Protein AF-A0A973HSY5-F1 (afdb_monomer_lite)

pLDDT: mean 81.48, std 16.03, range [53.06, 98.38]

Sequence (121 aa):
MLQERRIREAAQRRRSRLAISALVAGVLLGCGAPDPVDYSGPTADWPFWGGDRGATHFSPLTQIGPENVDRLEVAWEHRSGDYFTGDTSLTAFAVTPIVIHDTLYYCTPFQRVFALDPETG

Radius of gyration: 29.66 Å; chains: 1; bounding box: 55×58×80 Å

Secondary structure (DSSP, 8-state):
-HHHHHHHHHHHHHHHHHHHHHHHHHHHTS-PPPPPP-TTS----B-STTSSTT--------SS-TTTGGG--------------SSS---------EEETTEEEEE-TTS-EEEE-TTT-

Foldseek 3Di:
DVVVVVVVVVVVVVVVVVVVVVVVVVVVVPDDDPDPQDPPWDDDWQADQLSDPVSVVDDPTDSDDPVCVVVDDDQDDDDPVDDDDPDDDDFDADGDWGGDPQWTWDAGSVGDIDIDRPNRD

Structure (mmCIF, N/CA/C/O backbone):
data_AF-A0A973HSY5-F1
#
_entry.id   AF-A0A973HSY5-F1
#
loop_
_atom_site.group_PDB
_atom_site.id
_atom_site.type_symbol
_atom_site.label_atom_id
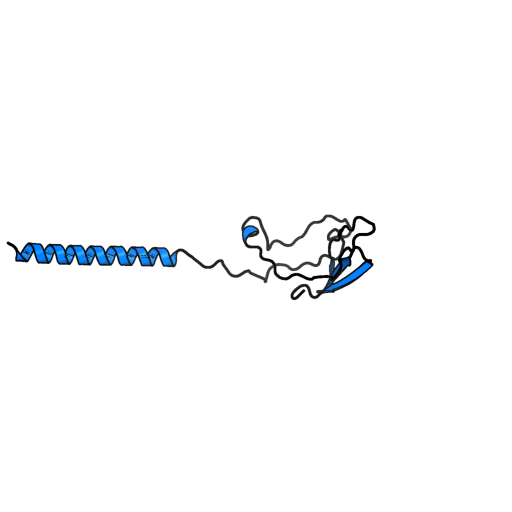_atom_site.label_alt_id
_atom_site.label_comp_id
_atom_site.label_asym_id
_atom_site.label_entity_id
_atom_site.label_seq_id
_atom_site.pdbx_PDB_ins_code
_atom_site.Cartn_x
_atom_site.Cartn_y
_atom_site.Cartn_z
_atom_site.occupancy
_atom_site.B_iso_or_equiv
_atom_site.auth_seq_id
_atom_site.auth_comp_id
_atom_site.auth_asym_id
_atom_site.auth_atom_id
_atom_site.pdbx_PDB_model_num
ATOM 1 N N . MET A 1 1 ? -26.125 -38.895 66.824 1.00 62.38 1 MET A N 1
ATOM 2 C CA . MET A 1 1 ? -25.089 -37.852 66.625 1.00 62.38 1 MET A CA 1
ATOM 3 C C . MET A 1 1 ? -24.265 -37.999 65.329 1.00 62.38 1 MET A C 1
ATOM 5 O O . MET A 1 1 ? -23.967 -36.983 64.716 1.00 62.38 1 MET A O 1
ATOM 9 N N . LEU A 1 2 ? -23.905 -39.208 64.856 1.00 63.25 2 LEU A N 1
ATOM 10 C CA . LEU A 1 2 ? -23.097 -39.380 63.623 1.00 63.25 2 LEU A CA 1
ATOM 11 C C . LEU A 1 2 ? -23.856 -39.107 62.301 1.00 63.25 2 LEU A C 1
ATOM 13 O O . LEU A 1 2 ? -23.265 -38.652 61.324 1.00 63.25 2 LEU A O 1
ATOM 17 N N . GLN A 1 3 ? -25.164 -39.377 62.265 1.00 61.75 3 GLN A N 1
ATOM 18 C CA . GLN A 1 3 ? -25.992 -39.282 61.052 1.00 61.75 3 GLN A CA 1
ATOM 19 C C . GLN A 1 3 ? -26.254 -37.829 60.617 1.00 61.75 3 GLN A C 1
ATOM 21 O O . GLN A 1 3 ? -26.251 -37.523 59.428 1.00 61.75 3 GLN A O 1
ATOM 26 N N . GLU A 1 4 ? -26.377 -36.909 61.574 1.00 62.31 4 GLU A N 1
ATOM 27 C CA . GLU A 1 4 ? -26.597 -35.481 61.308 1.00 62.31 4 GLU A CA 1
ATOM 28 C C . GLU A 1 4 ? -25.348 -34.783 60.752 1.00 62.31 4 GLU A C 1
ATOM 30 O O . GLU A 1 4 ? -25.462 -33.904 59.895 1.00 62.31 4 GLU A O 1
ATOM 35 N N . ARG A 1 5 ? -24.145 -35.204 61.177 1.00 62.78 5 ARG A N 1
ATOM 36 C CA . ARG A 1 5 ? -22.878 -34.697 60.620 1.00 62.78 5 ARG A CA 1
ATOM 37 C C . ARG A 1 5 ? -22.743 -35.035 59.134 1.00 62.78 5 ARG A C 1
ATOM 39 O O . ARG A 1 5 ? -22.417 -34.157 58.340 1.00 62.78 5 ARG A O 1
ATOM 46 N N . ARG A 1 6 ? -23.093 -36.266 58.738 1.00 62.88 6 ARG A N 1
ATOM 47 C CA . ARG A 1 6 ? -23.025 -36.717 57.335 1.00 62.88 6 ARG A CA 1
ATOM 48 C C . ARG A 1 6 ? -23.956 -35.930 56.403 1.00 62.88 6 ARG A C 1
ATOM 50 O O . ARG A 1 6 ? -23.564 -35.613 55.283 1.00 62.88 6 ARG A O 1
ATOM 57 N N . ILE A 1 7 ? -25.154 -35.564 56.865 1.00 67.00 7 ILE A N 1
ATOM 58 C CA . ILE A 1 7 ? -26.127 -34.787 56.073 1.00 67.00 7 ILE A CA 1
ATOM 59 C C . ILE A 1 7 ? -25.645 -33.343 55.864 1.00 67.00 7 ILE A C 1
ATOM 61 O O . ILE A 1 7 ? -25.733 -32.812 54.755 1.00 67.00 7 ILE A O 1
ATOM 65 N N . ARG A 1 8 ? -25.074 -32.720 56.904 1.00 61.19 8 ARG A N 1
ATOM 66 C CA . ARG A 1 8 ? -24.524 -31.356 56.828 1.00 61.19 8 ARG A CA 1
ATOM 67 C C . ARG A 1 8 ? -23.312 -31.279 55.895 1.00 61.19 8 ARG A C 1
ATOM 69 O O . ARG A 1 8 ? -23.235 -30.370 55.074 1.00 61.19 8 ARG A O 1
ATOM 76 N N . GLU A 1 9 ? -22.419 -32.268 55.942 1.00 67.88 9 GLU A N 1
ATOM 77 C CA . GLU A 1 9 ? -21.265 -32.350 55.037 1.00 67.88 9 GLU A CA 1
ATOM 78 C C . GLU A 1 9 ? -21.668 -32.581 53.574 1.00 67.88 9 GLU A C 1
ATOM 80 O O . GLU A 1 9 ? -21.081 -31.979 52.674 1.00 67.88 9 GLU A O 1
ATOM 85 N N . ALA A 1 10 ? -22.680 -33.416 53.312 1.00 60.22 10 ALA A N 1
ATOM 86 C CA . ALA A 1 10 ? -23.190 -33.647 51.961 1.00 60.22 10 ALA A CA 1
ATOM 87 C C . ALA A 1 10 ? -23.829 -32.380 51.363 1.00 60.22 10 ALA A C 1
ATOM 89 O O . ALA A 1 10 ? -23.577 -32.048 50.203 1.00 60.22 10 ALA A O 1
ATOM 90 N N . ALA A 1 11 ? -24.595 -31.630 52.164 1.00 58.75 11 ALA A N 1
ATOM 91 C CA . ALA A 1 11 ? -25.171 -30.348 51.759 1.00 58.75 11 ALA A CA 1
ATOM 92 C C . ALA A 1 11 ? -24.090 -29.284 51.500 1.00 58.75 11 ALA A C 1
ATOM 94 O O . ALA A 1 11 ? -24.180 -28.549 50.514 1.00 58.75 11 ALA A O 1
ATOM 95 N N . GLN A 1 12 ? -23.041 -29.245 52.329 1.00 56.19 12 GLN A N 1
ATOM 96 C CA . GLN A 1 12 ? -21.901 -28.345 52.158 1.00 56.19 12 GLN A CA 1
ATOM 97 C C . GLN A 1 12 ? -21.134 -28.661 50.868 1.00 56.19 12 GLN A C 1
ATOM 99 O O . GLN A 1 12 ? -20.956 -27.776 50.041 1.00 56.19 12 GLN A O 1
ATOM 104 N N . ARG A 1 13 ? -20.804 -29.936 50.613 1.00 56.78 13 ARG A N 1
ATOM 105 C CA . ARG A 1 13 ? -20.138 -30.381 49.371 1.00 56.78 13 ARG A CA 1
ATOM 106 C C . ARG A 1 13 ? -20.981 -30.108 48.120 1.00 56.78 13 ARG A C 1
ATOM 108 O O . ARG A 1 13 ? -20.424 -29.786 47.073 1.00 56.78 13 ARG A O 1
ATOM 115 N N . ARG A 1 14 ? -22.313 -30.210 48.213 1.00 57.78 14 ARG A N 1
ATOM 116 C CA . ARG A 1 14 ? -23.239 -29.921 47.102 1.00 57.78 14 ARG A CA 1
ATOM 117 C C . ARG A 1 14 ? -23.315 -28.420 46.798 1.00 57.78 14 ARG A C 1
ATOM 119 O O . ARG A 1 14 ? -23.277 -28.052 45.629 1.00 57.78 14 ARG A O 1
ATOM 126 N N . ARG A 1 15 ? -23.333 -27.561 47.826 1.00 57.84 15 ARG A N 1
ATOM 127 C CA . ARG A 1 15 ? -23.262 -26.092 47.687 1.00 57.84 15 ARG A CA 1
ATOM 128 C C . ARG A 1 15 ? -21.905 -25.625 47.146 1.00 57.84 15 ARG A C 1
ATOM 130 O O . ARG A 1 15 ? -21.874 -24.775 46.266 1.00 57.84 15 ARG A O 1
ATOM 137 N N . SER A 1 16 ? -20.804 -26.232 47.597 1.00 55.88 16 SER A N 1
ATOM 138 C CA . SER A 1 16 ? -19.449 -25.940 47.104 1.00 55.88 16 SER A CA 1
ATOM 139 C C . SER A 1 16 ? -19.255 -26.330 45.636 1.00 55.88 16 SER A C 1
ATOM 141 O O . SER A 1 16 ? -18.664 -25.570 44.879 1.00 55.88 16 SER A O 1
ATOM 143 N N . ARG A 1 17 ? -19.788 -27.484 45.205 1.00 58.69 17 ARG A N 1
ATOM 144 C CA . ARG A 1 17 ? -19.742 -27.915 43.795 1.00 58.69 17 ARG A CA 1
ATOM 145 C C . ARG A 1 17 ? -20.529 -26.979 42.876 1.00 58.69 17 ARG A C 1
ATOM 147 O O . ARG A 1 17 ? -20.027 -26.623 41.820 1.00 58.69 17 ARG A O 1
ATOM 154 N N . LEU A 1 18 ? -21.715 -26.540 43.305 1.00 58.44 18 LEU A N 1
ATOM 155 C CA . LEU A 1 18 ? -22.547 -25.599 42.544 1.00 58.44 18 LEU A CA 1
ATOM 156 C C . LEU A 1 18 ? -21.882 -24.219 42.394 1.00 58.44 18 LEU A C 1
ATOM 158 O O . LEU A 1 18 ? -21.930 -23.639 41.313 1.00 58.44 18 LEU A O 1
ATOM 162 N N . ALA A 1 19 ? -21.217 -23.723 43.442 1.00 58.81 19 ALA A N 1
ATOM 163 C CA . ALA A 1 19 ? -20.499 -22.448 43.399 1.00 58.81 19 ALA A CA 1
ATOM 164 C C . ALA A 1 19 ? -19.281 -22.479 42.454 1.00 58.81 19 ALA A C 1
ATOM 166 O O . ALA A 1 19 ? -19.045 -21.519 41.727 1.00 58.81 19 ALA A O 1
ATOM 167 N N . ILE A 1 20 ? -18.541 -23.594 42.416 1.00 59.38 20 ILE A N 1
ATOM 168 C CA . ILE A 1 20 ? -17.385 -23.768 41.519 1.00 59.38 20 ILE A CA 1
ATOM 169 C C . ILE A 1 20 ? -17.839 -23.872 40.053 1.00 59.38 20 ILE A C 1
ATOM 171 O O . ILE A 1 20 ? -17.231 -23.255 39.182 1.00 59.38 20 ILE A O 1
ATOM 175 N N . SER A 1 21 ? -18.935 -24.585 39.771 1.00 59.12 21 SER A N 1
ATOM 176 C CA . SER A 1 21 ? -19.483 -24.690 38.410 1.00 59.12 21 SER A CA 1
ATOM 177 C C . SER A 1 21 ? -19.983 -23.350 37.853 1.00 59.12 21 SER A C 1
ATOM 179 O O . SER A 1 21 ? -19.791 -23.081 36.670 1.00 59.12 21 SER A O 1
ATOM 181 N N . ALA A 1 22 ? -20.574 -22.490 38.689 1.00 59.34 22 ALA A N 1
ATOM 182 C CA . ALA A 1 22 ? -21.031 -21.162 38.271 1.00 59.34 22 ALA A CA 1
ATOM 183 C C . ALA A 1 22 ? -19.867 -20.205 37.941 1.00 59.34 22 ALA A C 1
ATOM 185 O O . ALA A 1 22 ? -19.968 -19.408 37.012 1.00 59.34 22 ALA A O 1
ATOM 186 N N . LEU A 1 23 ? -18.745 -20.319 38.659 1.00 58.59 23 LEU A N 1
ATOM 187 C CA . LEU A 1 23 ? -17.554 -19.491 38.440 1.00 58.59 23 LEU A CA 1
ATOM 188 C C . LEU A 1 23 ? -16.824 -19.844 37.134 1.00 58.59 23 LEU A C 1
ATOM 190 O O . LEU A 1 23 ? -16.383 -18.951 36.418 1.00 58.59 23 LEU A O 1
ATOM 194 N N . VAL A 1 24 ? -16.749 -21.133 36.784 1.00 58.25 24 VAL A N 1
ATOM 195 C CA . VAL A 1 24 ? -16.134 -21.588 35.521 1.00 58.25 24 VAL A CA 1
ATOM 196 C C . VAL A 1 24 ? -16.968 -21.173 34.303 1.00 58.25 24 VAL A C 1
ATOM 198 O O . VAL A 1 24 ? -16.406 -20.769 33.288 1.00 58.25 24 VAL A O 1
ATOM 201 N N . ALA A 1 25 ? -18.301 -21.199 34.406 1.00 57.34 25 ALA A N 1
ATOM 202 C CA . ALA A 1 25 ? -19.180 -20.747 33.327 1.00 57.34 25 ALA A CA 1
ATOM 203 C C . ALA A 1 25 ? -19.061 -19.232 33.060 1.00 57.34 25 ALA A C 1
ATOM 205 O O . ALA A 1 25 ? -19.081 -18.814 31.906 1.00 57.34 25 ALA A O 1
ATOM 206 N N . GLY A 1 26 ? -18.882 -18.416 34.108 1.00 57.44 26 GLY A N 1
ATOM 207 C CA . GLY A 1 26 ? -18.718 -16.963 33.973 1.00 57.44 26 GLY A CA 1
ATOM 208 C C . GLY A 1 26 ? -17.408 -16.538 33.299 1.00 57.44 26 GLY A C 1
ATOM 209 O O . GLY A 1 26 ? -17.394 -15.555 32.569 1.00 57.44 26 GLY A O 1
ATOM 210 N N . VAL A 1 27 ? -16.321 -17.295 33.489 1.00 58.62 27 VAL A N 1
ATOM 211 C CA . VAL A 1 27 ? -15.012 -16.996 32.872 1.00 58.62 27 VAL A CA 1
ATOM 212 C C . VAL A 1 27 ? -14.990 -17.338 31.377 1.00 58.62 27 VAL A C 1
ATOM 214 O O . VAL A 1 27 ? -14.361 -16.628 30.599 1.00 58.62 27 VAL A O 1
ATOM 217 N N . LEU A 1 28 ? -15.719 -18.372 30.946 1.00 54.69 28 LEU A N 1
ATOM 218 C CA . LEU A 1 28 ? -15.778 -18.775 29.533 1.00 54.69 28 LEU A CA 1
ATOM 219 C C . LEU A 1 28 ? -16.641 -17.843 28.662 1.00 54.69 28 LEU A C 1
ATOM 221 O O . LEU A 1 28 ? -16.448 -17.798 27.453 1.00 54.69 28 LEU A O 1
ATOM 225 N N . LEU A 1 29 ? -17.555 -17.075 29.263 1.00 57.62 29 LEU A N 1
ATOM 226 C CA . LEU A 1 29 ? -18.390 -16.080 28.573 1.00 57.62 29 LEU A CA 1
ATOM 227 C C . LEU A 1 29 ? -17.702 -14.710 28.404 1.00 57.62 29 LEU A C 1
ATOM 229 O O . LEU A 1 29 ? -18.251 -13.838 27.739 1.00 57.62 29 LEU A O 1
ATOM 233 N N . GLY A 1 30 ? -16.527 -14.503 29.012 1.00 53.06 30 GLY A N 1
ATOM 234 C CA . GLY A 1 30 ? -15.826 -13.211 29.029 1.00 53.06 30 GLY A CA 1
ATOM 235 C C . GLY A 1 30 ? -14.877 -12.952 27.853 1.00 53.06 30 GLY A C 1
ATOM 236 O O . GLY A 1 30 ? -14.380 -11.839 27.724 1.00 53.06 30 GLY A O 1
ATOM 237 N N . CYS A 1 31 ? -14.614 -13.943 26.998 1.00 56.16 31 CYS A N 1
ATOM 238 C CA . CYS A 1 31 ? -13.866 -13.750 25.752 1.00 56.16 31 CYS A CA 1
ATOM 239 C C . CYS A 1 31 ? -14.856 -13.597 24.594 1.00 56.16 31 CYS A C 1
ATOM 241 O O . CYS A 1 31 ? -15.189 -14.570 23.920 1.00 56.16 31 CYS A O 1
ATOM 243 N N . GLY A 1 32 ? -15.363 -12.380 24.391 1.00 63.22 32 GLY A N 1
ATOM 244 C CA . GLY A 1 32 ? -16.045 -12.037 23.145 1.00 63.22 32 GLY A CA 1
ATOM 245 C C . GLY A 1 32 ? -15.040 -12.085 21.995 1.00 63.22 32 GLY A C 1
ATOM 246 O O . GLY A 1 32 ? -13.944 -11.538 22.120 1.00 63.22 32 GLY A O 1
ATOM 247 N N . ALA A 1 33 ? -15.385 -12.767 20.901 1.00 70.06 33 ALA A N 1
ATOM 248 C CA . ALA A 1 33 ? -14.624 -12.651 19.663 1.00 70.06 33 ALA A CA 1
ATOM 249 C C . ALA A 1 33 ? -14.596 -11.170 19.236 1.00 70.06 33 ALA A C 1
ATOM 251 O O . ALA A 1 33 ? -15.595 -10.479 19.451 1.00 70.06 33 ALA A O 1
ATOM 252 N N . PRO A 1 34 ? -13.484 -10.671 18.671 1.00 68.19 34 PRO A N 1
ATOM 253 C CA . PRO A 1 34 ? -13.441 -9.310 18.157 1.00 68.19 34 PRO A CA 1
ATOM 254 C C . PRO A 1 34 ? -14.563 -9.102 17.136 1.00 68.19 34 PRO A C 1
ATOM 256 O O . PRO A 1 34 ? -14.847 -10.000 16.339 1.00 68.19 34 PRO A O 1
ATOM 259 N N . ASP A 1 35 ? -15.196 -7.928 17.172 1.00 75.88 35 ASP A N 1
ATOM 260 C CA . ASP A 1 35 ? -16.254 -7.583 16.224 1.00 75.88 35 ASP A CA 1
ATOM 261 C C . ASP A 1 35 ? -15.745 -7.766 14.783 1.00 75.88 35 ASP A C 1
ATOM 263 O O . ASP A 1 35 ? -14.596 -7.386 14.501 1.00 75.88 35 ASP A O 1
ATOM 267 N N . PRO A 1 36 ? -16.559 -8.342 13.875 1.00 72.31 36 PRO A N 1
ATOM 268 C CA . PRO A 1 36 ? -16.213 -8.454 12.464 1.00 72.31 36 PRO A CA 1
ATOM 269 C C . PRO A 1 36 ? -15.756 -7.105 11.904 1.00 72.31 36 PRO A C 1
ATOM 271 O O . PRO A 1 36 ? -16.312 -6.063 12.252 1.00 72.31 36 PRO A O 1
ATOM 274 N N . VAL A 1 37 ? -14.741 -7.122 11.040 1.00 68.50 37 VAL A N 1
ATOM 275 C CA . VAL A 1 37 ? -14.263 -5.908 10.370 1.00 68.50 37 VAL A CA 1
ATOM 276 C C . VAL A 1 37 ? -15.377 -5.385 9.458 1.00 68.50 37 VAL A C 1
ATOM 278 O O . VAL A 1 37 ? -15.869 -6.107 8.593 1.00 68.50 37 VAL A O 1
ATOM 281 N N . ASP A 1 38 ? -15.806 -4.143 9.676 1.00 73.19 38 ASP A N 1
ATOM 282 C CA . ASP A 1 38 ? -16.821 -3.480 8.857 1.00 73.19 38 ASP A CA 1
ATOM 283 C C . ASP A 1 38 ? -16.184 -2.915 7.585 1.00 73.19 38 ASP A C 1
ATOM 285 O O . ASP A 1 38 ? -15.542 -1.870 7.633 1.00 73.19 38 ASP A O 1
ATOM 289 N N . TYR A 1 39 ? -16.366 -3.597 6.453 1.00 72.44 39 TYR A N 1
ATOM 290 C CA . TYR A 1 39 ? -15.857 -3.185 5.138 1.00 72.44 39 TYR A CA 1
ATOM 291 C C . TYR A 1 39 ? -16.746 -2.160 4.409 1.00 72.44 39 TYR A C 1
ATOM 293 O O . TYR A 1 39 ? -16.450 -1.806 3.273 1.00 72.44 39 TYR A O 1
ATOM 301 N N . SER A 1 40 ? -17.836 -1.678 5.019 1.00 78.31 40 SER A N 1
ATOM 302 C CA . SER A 1 40 ? -18.755 -0.712 4.387 1.00 78.31 40 SER A CA 1
ATOM 303 C C . SER A 1 40 ? -18.287 0.748 4.453 1.00 78.31 40 SER A C 1
ATOM 305 O O . SER A 1 40 ? -18.992 1.648 3.988 1.00 78.31 40 SER A O 1
ATOM 307 N N . GLY A 1 41 ? -17.108 0.987 5.038 1.00 75.88 41 GLY A N 1
ATOM 308 C CA . GLY A 1 41 ? -16.498 2.305 5.166 1.00 75.88 41 GLY A CA 1
ATOM 309 C C . GLY A 1 41 ? -16.250 3.012 3.824 1.00 75.88 41 GLY A C 1
ATOM 310 O O . GLY A 1 41 ? -16.381 2.416 2.754 1.00 75.88 41 GLY A O 1
ATOM 311 N N . PRO A 1 42 ? -15.894 4.309 3.860 1.00 82.38 42 PRO A N 1
ATOM 312 C CA . PRO A 1 42 ? -15.557 5.045 2.647 1.00 82.38 42 PRO A CA 1
ATOM 313 C C . PRO A 1 42 ? -14.413 4.348 1.902 1.00 82.38 42 PRO A C 1
ATOM 315 O O . PRO A 1 42 ? -13.499 3.821 2.530 1.00 82.38 42 PRO A O 1
ATOM 318 N N . THR A 1 43 ? -14.443 4.387 0.573 1.00 85.00 43 THR A N 1
ATOM 319 C CA . THR A 1 43 ? -13.332 3.960 -0.284 1.00 85.00 43 THR A CA 1
ATOM 320 C C . THR A 1 43 ? -12.696 5.177 -0.947 1.00 85.00 43 THR A C 1
ATOM 322 O O . THR A 1 43 ? -13.353 6.194 -1.186 1.00 85.00 43 THR A O 1
ATOM 325 N N . ALA A 1 44 ? -11.391 5.105 -1.199 1.00 91.06 44 ALA A N 1
ATOM 326 C CA . ALA A 1 44 ? -10.642 6.161 -1.864 1.00 91.06 44 ALA A CA 1
ATOM 327 C C . ALA A 1 44 ? -9.436 5.570 -2.601 1.00 91.06 44 ALA A C 1
ATOM 329 O O . ALA A 1 44 ? -8.717 4.738 -2.048 1.00 91.06 44 ALA A O 1
ATOM 330 N N . ASP A 1 45 ? -9.208 6.051 -3.821 1.00 95.12 45 ASP A N 1
ATOM 331 C CA . ASP A 1 45 ? -8.014 5.747 -4.609 1.00 95.12 45 ASP A CA 1
ATOM 332 C C . ASP A 1 45 ? -6.767 6.450 -4.034 1.00 95.12 45 ASP A C 1
ATOM 334 O O . ASP A 1 45 ? -6.860 7.419 -3.275 1.00 95.12 45 ASP A O 1
ATOM 338 N N . TRP A 1 46 ? -5.582 6.020 -4.484 1.00 97.12 46 TRP A N 1
ATOM 339 C CA . TRP A 1 46 ? -4.301 6.700 -4.251 1.00 97.12 46 TRP A CA 1
ATOM 340 C C . TRP A 1 46 ? -3.598 6.983 -5.592 1.00 97.12 46 TRP A C 1
ATOM 342 O O . TRP A 1 46 ? -2.613 6.326 -5.939 1.00 97.12 46 TRP A O 1
ATOM 352 N N . PRO A 1 47 ? -4.108 7.930 -6.402 1.00 96.19 47 PRO A N 1
ATOM 353 C CA . PRO A 1 47 ? -3.713 8.051 -7.808 1.00 96.19 47 PRO A CA 1
ATOM 354 C C . PRO A 1 47 ? -2.381 8.787 -8.037 1.00 96.19 47 PRO A C 1
ATOM 356 O O . PRO A 1 47 ? -1.876 8.813 -9.159 1.00 96.19 47 PRO A O 1
ATOM 359 N N . PHE A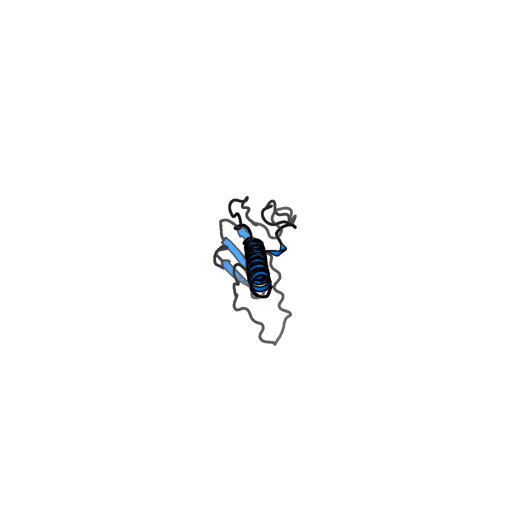 1 48 ? -1.800 9.401 -7.002 1.00 96.69 48 PHE A N 1
ATOM 360 C CA . PHE A 1 48 ? -0.529 10.130 -7.072 1.00 96.69 48 PHE A CA 1
ATOM 361 C C . PHE A 1 48 ? 0.454 9.594 -6.032 1.00 96.69 48 PHE A C 1
ATOM 363 O O . PHE A 1 48 ? 0.043 9.109 -4.986 1.00 96.69 48 PHE A O 1
ATOM 370 N N . TRP A 1 49 ? 1.761 9.760 -6.265 1.00 94.69 49 TRP A N 1
ATOM 371 C CA . TRP A 1 49 ? 2.808 9.336 -5.320 1.00 94.69 49 TRP A CA 1
ATOM 372 C C . TRP A 1 49 ? 2.570 9.830 -3.877 1.00 94.69 49 TRP A C 1
ATOM 374 O O . TRP A 1 49 ? 2.790 9.081 -2.927 1.00 94.69 49 TRP A O 1
ATOM 384 N N . GLY A 1 50 ? 2.065 11.057 -3.710 1.00 96.62 50 GLY A N 1
ATOM 385 C CA . GLY A 1 50 ? 1.704 11.629 -2.408 1.00 96.62 50 GLY A CA 1
ATOM 386 C C . GLY A 1 50 ? 0.196 11.716 -2.151 1.00 96.62 50 GLY A C 1
ATOM 387 O O . GLY A 1 50 ? -0.233 12.611 -1.430 1.00 96.62 50 GLY A O 1
ATOM 388 N N . GLY A 1 51 ? -0.613 10.857 -2.774 1.00 95.94 51 GLY A N 1
ATOM 389 C CA . GLY A 1 51 ? -2.070 10.778 -2.592 1.00 95.94 51 GLY A CA 1
ATOM 390 C C . GLY A 1 51 ? -2.866 11.769 -3.442 1.00 95.94 51 GLY A C 1
ATOM 391 O O . GLY A 1 51 ? -3.845 11.393 -4.078 1.00 95.94 51 GLY A O 1
ATOM 392 N N . ASP A 1 52 ? -2.401 13.013 -3.554 1.00 94.81 52 ASP A N 1
ATOM 393 C CA . ASP A 1 52 ? -3.017 14.053 -4.380 1.00 94.81 52 ASP A CA 1
ATOM 394 C C . ASP A 1 52 ? -1.986 14.833 -5.221 1.00 94.81 52 ASP A C 1
ATOM 396 O O . ASP A 1 52 ? -0.779 14.582 -5.181 1.00 94.81 52 ASP A O 1
ATOM 400 N N . ARG A 1 53 ? -2.464 15.811 -6.003 1.00 95.38 53 ARG A N 1
ATOM 401 C CA . ARG A 1 53 ? -1.608 16.681 -6.835 1.00 95.38 53 ARG A CA 1
ATOM 402 C C . ARG A 1 53 ? -0.659 17.570 -6.024 1.00 95.38 53 ARG A C 1
ATOM 404 O O . ARG A 1 53 ? 0.310 18.064 -6.592 1.00 95.38 53 ARG A O 1
ATOM 411 N N . GLY A 1 54 ? -0.958 17.813 -4.750 1.00 97.19 54 GLY A N 1
ATOM 412 C CA . GLY A 1 54 ? -0.118 18.573 -3.827 1.00 97.19 54 GLY A CA 1
ATOM 413 C C . GLY A 1 54 ? 0.894 17.710 -3.072 1.00 97.19 54 GLY A C 1
ATOM 414 O O . GLY A 1 54 ? 1.718 18.267 -2.353 1.00 97.19 54 GLY A O 1
ATOM 415 N N . ALA A 1 55 ? 0.842 16.385 -3.243 1.00 96.75 55 ALA A N 1
ATOM 416 C CA . ALA A 1 55 ? 1.614 15.409 -2.486 1.00 96.75 55 ALA A CA 1
ATOM 417 C C . ALA A 1 55 ? 1.464 15.588 -0.963 1.00 96.75 55 ALA A C 1
ATOM 419 O O . ALA A 1 55 ? 2.449 15.619 -0.229 1.00 96.75 55 ALA A O 1
ATOM 420 N N . THR A 1 56 ? 0.228 15.735 -0.481 1.00 97.31 56 THR A N 1
ATOM 421 C CA . THR A 1 56 ? -0.045 15.945 0.953 1.00 97.31 56 THR A CA 1
ATOM 422 C C . THR A 1 56 ? 0.233 14.719 1.822 1.00 97.31 56 THR A C 1
ATOM 424 O O . THR A 1 56 ? 0.402 14.864 3.032 1.00 97.31 56 THR A O 1
ATOM 427 N N . HIS A 1 57 ? 0.272 13.523 1.226 1.00 96.69 57 HIS A N 1
ATOM 428 C CA . HIS A 1 57 ? 0.318 12.234 1.922 1.00 96.69 57 HIS A CA 1
ATOM 429 C C . HIS A 1 57 ? -0.844 12.034 2.913 1.00 96.69 57 HIS A C 1
ATOM 431 O O . HIS A 1 57 ? -0.711 11.301 3.892 1.00 96.69 57 HIS A O 1
ATOM 437 N N . PHE A 1 58 ? -1.990 12.674 2.662 1.00 96.31 58 PHE A N 1
ATOM 438 C CA . PHE A 1 58 ? -3.177 12.578 3.505 1.00 96.31 58 PHE A CA 1
ATOM 439 C C . PHE A 1 58 ? -4.214 11.614 2.912 1.00 96.31 58 PHE A C 1
ATOM 441 O O . PHE A 1 58 ? -4.528 11.686 1.726 1.00 96.31 58 PHE A O 1
ATOM 448 N N . SER A 1 59 ? -4.782 10.746 3.755 1.00 95.06 59 SER A N 1
ATOM 449 C CA . SER A 1 59 ? -5.911 9.877 3.403 1.00 95.06 59 SER A CA 1
ATOM 450 C C . SER A 1 59 ? -7.196 10.371 4.076 1.00 95.06 59 SER A C 1
ATOM 452 O O . SER A 1 59 ? -7.171 10.628 5.280 1.00 95.06 59 SER A O 1
ATOM 454 N N . PRO A 1 60 ? -8.330 10.470 3.354 1.00 92.19 60 PRO A N 1
ATOM 455 C CA . PRO A 1 60 ? -9.627 10.781 3.954 1.00 92.19 60 PRO A CA 1
ATOM 456 C C . PRO A 1 60 ? -10.285 9.564 4.632 1.00 92.19 60 PRO A C 1
ATOM 458 O O . PRO A 1 60 ? -11.368 9.702 5.198 1.00 92.19 60 PRO A O 1
ATOM 461 N N . LEU A 1 61 ? -9.680 8.374 4.537 1.00 93.94 61 LEU A N 1
ATOM 462 C CA . LEU A 1 61 ? -10.225 7.132 5.081 1.00 93.94 61 LEU A CA 1
ATOM 463 C C . LEU A 1 61 ? -10.125 7.106 6.607 1.00 93.94 61 LEU A C 1
ATOM 465 O O . LEU A 1 61 ? -9.096 7.456 7.179 1.00 93.94 61 LEU A O 1
ATOM 469 N N . THR A 1 62 ? -11.188 6.640 7.260 1.00 91.88 62 THR A N 1
ATOM 470 C CA . THR A 1 62 ? -11.316 6.662 8.729 1.00 91.88 62 THR A CA 1
ATOM 471 C C . THR A 1 62 ? -11.603 5.293 9.341 1.00 91.88 62 THR A C 1
ATOM 473 O O . THR A 1 62 ? -11.909 5.213 10.523 1.00 91.88 62 THR A O 1
ATOM 476 N N . GLN A 1 63 ? -11.572 4.218 8.549 1.00 90.81 63 GLN A N 1
ATOM 477 C CA . GLN A 1 63 ? -11.894 2.868 9.030 1.00 90.81 63 GLN A CA 1
ATOM 478 C C . GLN A 1 63 ? -10.824 2.325 9.995 1.00 90.81 63 GLN A C 1
ATOM 480 O O . GLN A 1 63 ? -11.138 1.553 10.898 1.00 90.81 63 GLN A O 1
ATOM 485 N N . ILE A 1 64 ? -9.564 2.735 9.809 1.00 91.12 64 ILE A N 1
ATOM 486 C CA . ILE A 1 64 ? -8.431 2.362 10.661 1.00 91.12 64 ILE A CA 1
ATOM 487 C C . ILE A 1 64 ? -8.032 3.575 11.503 1.00 91.12 64 ILE A C 1
ATOM 489 O O . ILE A 1 64 ? -7.751 4.646 10.960 1.00 91.12 64 ILE A O 1
ATOM 493 N N . GLY A 1 65 ? -7.980 3.392 12.819 1.00 93.06 65 GLY A N 1
ATOM 494 C CA . GLY A 1 65 ? -7.711 4.433 13.806 1.00 93.06 65 GLY A CA 1
ATOM 495 C C . GLY A 1 65 ? -6.950 3.912 15.032 1.00 93.06 65 GLY A C 1
ATOM 496 O O . GLY A 1 65 ? -6.653 2.717 15.127 1.00 93.06 65 GLY A O 1
ATOM 497 N N . PRO A 1 66 ? -6.601 4.791 15.990 1.00 96.44 66 PRO A N 1
ATOM 498 C CA . PRO A 1 66 ? -5.860 4.414 17.200 1.00 96.44 66 PRO A CA 1
ATOM 499 C C . PRO A 1 66 ? -6.508 3.293 18.028 1.00 96.44 66 PRO A C 1
ATOM 501 O O . PRO A 1 66 ? -5.817 2.609 18.775 1.00 96.44 66 PRO A O 1
ATOM 504 N N . GLU A 1 67 ? -7.822 3.123 17.914 1.00 93.94 67 GLU A N 1
ATOM 505 C CA . GLU A 1 67 ? -8.630 2.130 18.618 1.00 93.94 67 GLU A CA 1
ATOM 506 C C . GLU A 1 67 ? -8.579 0.718 18.023 1.00 93.94 67 GLU A C 1
ATOM 508 O O . GLU A 1 67 ? -9.013 -0.220 18.691 1.00 93.94 67 GLU A O 1
ATOM 513 N N . ASN A 1 68 ? -8.121 0.560 16.775 1.00 92.88 68 ASN A N 1
ATOM 514 C CA . ASN A 1 68 ? -8.140 -0.732 16.082 1.00 92.88 68 ASN A CA 1
ATOM 515 C C . ASN A 1 68 ? -6.876 -1.048 15.265 1.00 92.88 68 ASN A C 1
ATOM 517 O O . ASN A 1 68 ? -6.776 -2.142 14.712 1.00 92.88 68 ASN A O 1
ATOM 521 N N . VAL A 1 69 ? -5.907 -0.130 15.185 1.00 95.50 69 VAL A N 1
ATOM 522 C CA . VAL A 1 69 ? -4.649 -0.325 14.441 1.00 95.50 69 VAL A CA 1
ATOM 523 C C . VAL A 1 69 ? -3.836 -1.525 14.941 1.00 95.50 69 VAL A C 1
ATOM 525 O O . VAL A 1 69 ? -3.089 -2.138 14.183 1.00 95.50 69 VAL A O 1
ATOM 528 N N . ASP A 1 70 ? -4.006 -1.899 16.207 1.00 95.94 70 ASP A N 1
ATOM 529 C CA . ASP A 1 70 ? -3.387 -3.067 16.833 1.00 95.94 70 ASP A CA 1
ATOM 530 C C . ASP A 1 70 ? -3.936 -4.405 16.314 1.00 95.94 70 ASP A C 1
ATOM 532 O O . ASP A 1 70 ? -3.335 -5.452 16.552 1.00 95.94 70 ASP A O 1
ATOM 536 N N . ARG A 1 71 ? -5.053 -4.378 15.581 1.00 93.50 71 ARG A N 1
ATOM 537 C CA . ARG A 1 71 ? -5.714 -5.556 15.005 1.00 93.50 71 ARG A CA 1
ATOM 538 C C . ARG A 1 71 ? -5.322 -5.832 13.551 1.00 93.50 71 ARG A C 1
ATOM 540 O O . ARG A 1 71 ? -5.883 -6.750 12.958 1.00 93.50 71 ARG A O 1
ATOM 547 N N . LEU A 1 72 ? -4.429 -5.038 12.953 1.00 94.56 72 LEU A N 1
ATOM 548 C CA . LEU A 1 72 ? -4.037 -5.216 11.554 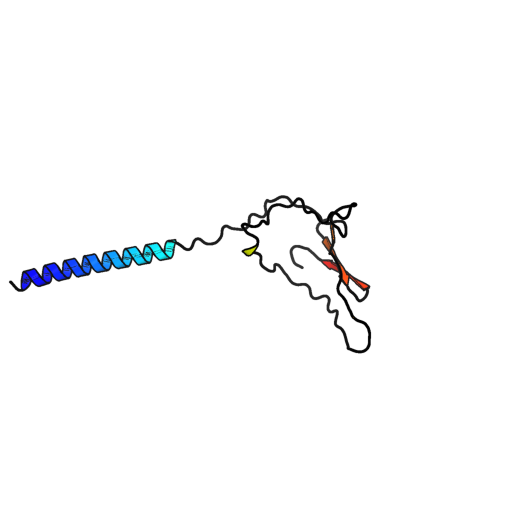1.00 94.56 72 LEU A CA 1
ATOM 549 C C . LEU A 1 72 ? -3.286 -6.534 11.336 1.00 94.56 72 LEU A C 1
ATOM 551 O O . LEU A 1 72 ? -2.380 -6.892 12.089 1.00 94.56 72 LEU A O 1
ATOM 555 N N . GLU A 1 73 ? -3.626 -7.207 10.243 1.00 95.31 73 GLU A N 1
ATOM 556 C CA . GLU A 1 73 ? -2.955 -8.410 9.761 1.00 95.31 73 GLU A CA 1
ATOM 557 C C . GLU A 1 73 ? -2.526 -8.245 8.300 1.00 95.31 73 GLU A C 1
ATOM 559 O O . GLU A 1 73 ? -3.028 -7.385 7.571 1.00 95.31 73 GLU A O 1
ATOM 564 N N . VAL A 1 74 ? -1.559 -9.056 7.871 1.00 96.56 74 VAL A N 1
ATOM 565 C CA . VAL A 1 74 ? -1.123 -9.075 6.471 1.00 96.56 74 VAL A CA 1
ATOM 566 C C . VAL A 1 74 ? -2.218 -9.724 5.628 1.00 96.56 74 VAL A C 1
ATOM 568 O O . VAL A 1 74 ? -2.495 -10.907 5.802 1.00 96.56 74 VAL A O 1
ATOM 571 N N . ALA A 1 75 ? -2.801 -8.965 4.695 1.00 95.88 75 ALA A N 1
ATOM 572 C CA . ALA A 1 75 ? -3.792 -9.489 3.753 1.00 95.88 75 ALA A CA 1
ATOM 573 C C . ALA A 1 75 ? -3.153 -10.412 2.699 1.00 95.88 75 ALA A C 1
ATOM 575 O O . ALA A 1 75 ? -3.665 -11.495 2.428 1.00 95.88 75 ALA A O 1
ATOM 576 N N . TRP A 1 76 ? -2.012 -10.004 2.133 1.00 97.75 76 TRP A N 1
ATOM 577 C CA . TRP A 1 76 ? -1.247 -10.780 1.155 1.00 97.75 76 TRP A CA 1
ATOM 578 C C . TRP A 1 76 ? 0.195 -10.266 1.029 1.00 97.75 76 TRP A C 1
ATOM 580 O O . TRP A 1 76 ? 0.532 -9.167 1.471 1.00 97.75 76 TRP A O 1
ATOM 590 N N . GLU A 1 77 ? 1.057 -11.071 0.400 1.00 97.06 77 GLU A N 1
ATOM 591 C CA . GLU A 1 77 ? 2.420 -10.692 0.019 1.00 97.06 77 GLU A CA 1
ATOM 592 C C . GLU A 1 77 ? 2.672 -11.006 -1.461 1.00 97.06 77 GLU A C 1
ATOM 594 O O . GLU A 1 77 ? 2.554 -12.157 -1.881 1.00 97.06 77 GLU A O 1
ATOM 599 N N . HIS A 1 78 ? 3.120 -10.014 -2.234 1.00 95.75 78 HIS A N 1
ATOM 600 C CA . HIS A 1 78 ? 3.591 -10.225 -3.603 1.00 95.75 78 HIS A CA 1
ATOM 601 C C . HIS A 1 78 ? 5.127 -10.243 -3.662 1.00 95.75 78 HIS A C 1
ATOM 603 O O . HIS A 1 78 ? 5.812 -9.330 -3.192 1.00 95.75 78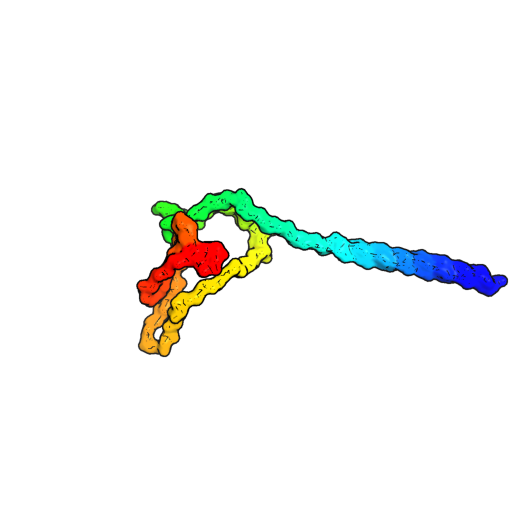 HIS A O 1
ATOM 609 N N . ARG A 1 79 ? 5.693 -11.290 -4.273 1.00 93.81 79 ARG A N 1
ATOM 610 C CA . ARG A 1 79 ? 7.140 -11.443 -4.487 1.00 93.81 79 ARG A CA 1
ATOM 611 C C . ARG A 1 79 ? 7.475 -11.061 -5.929 1.00 93.81 79 ARG A C 1
ATOM 613 O O . ARG A 1 79 ? 7.259 -11.854 -6.837 1.00 93.81 79 ARG A O 1
ATOM 620 N N . SER A 1 80 ? 8.094 -9.895 -6.139 1.00 91.88 80 SER A N 1
ATOM 621 C CA . SER A 1 80 ? 8.499 -9.437 -7.485 1.00 91.88 80 SER A CA 1
ATOM 622 C C . SER A 1 80 ? 9.493 -10.374 -8.189 1.00 91.88 80 SER A C 1
ATOM 624 O O . SER A 1 80 ? 9.649 -10.323 -9.411 1.00 91.88 80 SER A O 1
ATOM 626 N N . GLY A 1 81 ? 10.194 -11.214 -7.420 1.00 90.06 81 GLY A N 1
ATOM 627 C CA . GLY A 1 81 ? 11.279 -12.064 -7.904 1.00 90.06 81 GLY A CA 1
ATOM 628 C C . GLY A 1 81 ? 12.585 -11.304 -8.136 1.00 90.06 81 GLY A C 1
ATOM 629 O O . GLY A 1 81 ? 13.529 -11.885 -8.659 1.00 90.06 81 GLY A O 1
ATOM 630 N N . ASP A 1 82 ? 12.653 -10.027 -7.755 1.00 86.81 82 ASP A N 1
ATOM 631 C CA . ASP A 1 82 ? 13.889 -9.255 -7.818 1.00 86.81 82 ASP A CA 1
ATOM 632 C C . ASP A 1 82 ? 14.806 -9.629 -6.655 1.00 86.81 82 ASP A C 1
ATOM 634 O O . ASP A 1 82 ? 14.408 -9.602 -5.489 1.00 86.81 82 ASP A O 1
ATOM 638 N N . TYR A 1 83 ? 16.050 -9.968 -6.975 1.00 77.62 83 TYR A N 1
ATOM 639 C CA . TYR A 1 83 ? 17.078 -10.304 -6.001 1.00 77.62 83 TYR A CA 1
ATOM 640 C C . TYR A 1 83 ? 18.434 -9.782 -6.476 1.00 77.62 83 TYR A C 1
ATOM 642 O O . TYR A 1 83 ? 18.708 -9.687 -7.671 1.00 77.62 83 TYR A O 1
ATOM 650 N N . PHE A 1 84 ? 19.289 -9.424 -5.525 1.00 71.75 84 PHE A N 1
ATOM 651 C CA . PHE A 1 84 ? 20.632 -8.923 -5.795 1.00 71.75 84 PHE A CA 1
ATOM 652 C C . PHE A 1 84 ? 21.642 -10.081 -5.861 1.00 71.75 84 PHE A C 1
ATOM 654 O O . PHE A 1 84 ? 21.627 -10.954 -4.995 1.00 71.75 84 PHE A O 1
ATOM 661 N N . THR A 1 85 ? 22.528 -10.091 -6.867 1.00 69.44 85 THR A N 1
ATOM 662 C CA . THR A 1 85 ? 23.513 -11.171 -7.105 1.00 69.44 85 THR A CA 1
ATOM 663 C C . THR A 1 85 ? 24.943 -10.874 -6.641 1.00 69.44 85 THR A C 1
ATOM 665 O O . THR A 1 85 ? 25.761 -11.787 -6.673 1.00 69.44 85 THR A O 1
ATOM 668 N N . GLY A 1 86 ? 25.262 -9.660 -6.168 1.00 63.84 86 GLY A N 1
ATOM 669 C CA . GLY A 1 86 ? 26.505 -9.415 -5.416 1.00 63.84 86 GLY A CA 1
ATOM 670 C C . GLY A 1 86 ? 27.555 -8.462 -6.002 1.00 63.84 86 GLY A C 1
ATOM 671 O O . GLY A 1 86 ? 28.433 -8.077 -5.239 1.00 63.84 86 GLY A O 1
ATOM 672 N N . ASP A 1 87 ? 27.495 -8.035 -7.272 1.00 65.06 87 ASP A N 1
ATOM 673 C CA . ASP A 1 87 ? 28.696 -7.458 -7.928 1.00 65.06 87 ASP A CA 1
ATOM 674 C C . ASP A 1 87 ? 28.716 -5.941 -8.205 1.00 65.06 87 ASP A C 1
ATOM 676 O O . ASP A 1 87 ? 29.760 -5.423 -8.582 1.00 65.06 87 ASP A O 1
ATOM 680 N N . THR A 1 88 ? 27.627 -5.183 -8.020 1.00 60.09 88 THR A N 1
ATOM 681 C CA . THR A 1 88 ? 27.649 -3.713 -7.784 1.00 60.09 88 THR A CA 1
ATOM 682 C C . THR A 1 88 ? 26.236 -3.129 -7.659 1.00 60.09 88 THR A C 1
ATOM 684 O O . THR A 1 88 ? 25.298 -3.593 -8.303 1.00 60.09 88 THR A O 1
ATOM 687 N N . SER A 1 89 ? 26.154 -2.014 -6.919 1.00 59.69 89 SER A N 1
ATOM 688 C CA . SER A 1 89 ? 25.014 -1.102 -6.678 1.00 59.69 89 SER A CA 1
ATOM 689 C C . SER A 1 89 ? 24.169 -1.431 -5.447 1.00 59.69 89 SER A C 1
ATOM 691 O O . SER A 1 89 ? 23.576 -2.498 -5.343 1.00 59.69 89 SER A O 1
ATOM 693 N N . LEU A 1 90 ? 24.070 -0.467 -4.527 1.00 65.88 90 LEU A N 1
ATOM 694 C CA . LEU A 1 90 ? 23.046 -0.455 -3.484 1.00 65.88 90 LEU A CA 1
ATOM 695 C C . LEU A 1 90 ? 21.670 -0.483 -4.166 1.00 65.88 90 LEU A C 1
ATOM 697 O O . LEU A 1 90 ? 21.270 0.498 -4.789 1.00 65.88 90 LEU A O 1
ATOM 701 N N . THR A 1 91 ? 20.953 -1.603 -4.085 1.00 74.81 91 THR A N 1
ATOM 702 C CA . THR A 1 91 ? 19.575 -1.690 -4.578 1.00 74.81 91 THR A CA 1
ATOM 703 C C . THR A 1 91 ? 18.639 -1.223 -3.470 1.00 74.81 91 THR A C 1
ATOM 705 O O . THR A 1 91 ? 18.550 -1.874 -2.429 1.00 74.81 91 THR A O 1
ATOM 708 N N . ALA A 1 92 ? 17.945 -0.105 -3.672 1.00 83.06 92 ALA A N 1
ATOM 709 C CA . ALA A 1 92 ? 16.930 0.382 -2.744 1.00 83.06 92 ALA A CA 1
ATOM 710 C C . ALA A 1 92 ? 15.550 0.281 -3.392 1.00 83.06 92 ALA A C 1
ATOM 712 O O . ALA A 1 92 ? 15.340 0.780 -4.497 1.00 83.06 92 ALA A O 1
ATOM 713 N N . PHE A 1 93 ? 14.608 -0.349 -2.694 1.00 88.31 93 PHE A N 1
ATOM 714 C CA . PHE A 1 93 ? 13.205 -0.357 -3.089 1.00 88.31 93 PHE A CA 1
ATOM 715 C C . PHE A 1 93 ? 12.510 0.855 -2.475 1.00 88.31 93 PHE A C 1
ATOM 717 O O . PHE A 1 93 ? 12.127 0.842 -1.310 1.00 88.31 93 PHE A O 1
ATOM 724 N N . ALA A 1 94 ? 12.421 1.925 -3.261 1.00 90.12 94 ALA A N 1
ATOM 725 C CA . ALA A 1 94 ? 11.813 3.187 -2.865 1.00 90.12 94 ALA A CA 1
ATOM 726 C C . ALA A 1 94 ? 10.625 3.479 -3.785 1.00 90.12 94 ALA A C 1
ATOM 728 O O . ALA A 1 94 ? 10.782 4.072 -4.850 1.00 90.12 94 ALA A O 1
ATOM 729 N N . VAL A 1 95 ? 9.439 3.025 -3.386 1.00 93.12 95 VAL A N 1
ATOM 730 C CA . VAL A 1 95 ? 8.201 3.243 -4.135 1.00 93.12 95 VAL A CA 1
ATOM 731 C C . VAL A 1 95 ? 7.035 3.436 -3.172 1.00 93.12 95 VAL A C 1
ATOM 733 O O . VAL A 1 95 ? 6.948 2.754 -2.154 1.00 93.12 95 VAL A O 1
ATOM 736 N N . THR A 1 96 ? 6.134 4.349 -3.521 1.00 95.94 96 THR A N 1
ATOM 737 C CA . THR A 1 96 ? 4.770 4.383 -2.987 1.00 95.94 96 THR A CA 1
ATOM 738 C C . THR A 1 96 ? 3.876 3.847 -4.099 1.00 95.94 96 THR A C 1
ATOM 740 O O . THR A 1 96 ? 3.795 4.507 -5.141 1.00 95.94 96 THR A O 1
ATOM 743 N N . PRO A 1 97 ? 3.274 2.655 -3.954 1.00 96.56 97 PRO A N 1
ATOM 744 C CA . PRO A 1 97 ? 2.334 2.149 -4.944 1.00 96.56 97 PRO A CA 1
ATOM 745 C C . PRO A 1 97 ? 1.186 3.135 -5.170 1.00 96.56 97 PRO A C 1
ATOM 747 O O . PRO A 1 97 ? 0.775 3.835 -4.243 1.00 96.56 97 PRO A O 1
ATOM 750 N N . ILE A 1 98 ? 0.670 3.184 -6.394 1.00 97.69 98 ILE A N 1
ATOM 751 C CA . ILE A 1 98 ? -0.551 3.931 -6.707 1.00 97.69 98 ILE A CA 1
ATOM 752 C C . ILE A 1 98 ? -1.701 2.953 -6.906 1.00 97.69 98 ILE A C 1
ATOM 754 O O . ILE A 1 98 ? -1.504 1.871 -7.457 1.00 97.69 98 ILE A O 1
ATOM 758 N N . VAL A 1 99 ? -2.895 3.349 -6.479 1.00 97.50 99 VAL A N 1
ATOM 759 C CA . VAL A 1 99 ? -4.135 2.608 -6.725 1.00 97.50 99 VAL A CA 1
ATOM 760 C C . VAL A 1 99 ? -5.074 3.522 -7.487 1.00 97.50 99 VAL A C 1
ATOM 762 O O . VAL A 1 99 ? -5.330 4.644 -7.050 1.00 97.50 99 VAL A O 1
ATOM 765 N N . ILE A 1 100 ? -5.538 3.059 -8.642 1.00 96.25 100 ILE A N 1
ATOM 766 C CA . ILE A 1 100 ? -6.510 3.769 -9.469 1.00 96.25 100 ILE A CA 1
ATOM 767 C C . ILE A 1 100 ? -7.340 2.757 -10.254 1.00 96.25 100 ILE A C 1
ATOM 769 O O . ILE A 1 100 ? -6.771 1.840 -10.850 1.00 96.25 100 ILE A O 1
ATOM 773 N N . HIS A 1 101 ? -8.663 2.934 -10.271 1.00 93.75 101 HIS A N 1
ATOM 774 C CA . HIS A 1 101 ? -9.595 2.020 -10.950 1.00 93.75 101 HIS A CA 1
ATOM 775 C C . HIS A 1 101 ? -9.360 0.539 -10.572 1.00 93.75 101 HIS A C 1
ATOM 777 O O . HIS A 1 101 ? -9.143 -0.300 -11.447 1.00 93.75 101 HIS A O 1
ATOM 783 N N . ASP A 1 102 ? -9.334 0.241 -9.269 1.00 93.94 102 ASP A N 1
ATOM 784 C CA . ASP A 1 102 ? -9.213 -1.122 -8.720 1.00 93.94 102 ASP A CA 1
ATOM 785 C C . ASP A 1 102 ? -7.927 -1.875 -9.108 1.00 93.94 102 ASP A C 1
ATOM 787 O O . ASP A 1 102 ? -7.875 -3.100 -9.088 1.00 93.94 102 ASP A O 1
ATOM 791 N N . THR A 1 103 ? -6.857 -1.166 -9.479 1.00 97.75 103 THR A N 1
ATOM 792 C CA . THR A 1 103 ? -5.557 -1.785 -9.783 1.00 97.75 103 THR A CA 1
ATOM 793 C C . THR A 1 103 ? -4.433 -1.098 -9.021 1.00 97.75 103 THR A C 1
ATOM 795 O O . THR A 1 103 ? -4.307 0.130 -9.055 1.00 97.75 103 THR A O 1
ATOM 798 N N . LEU A 1 104 ? -3.587 -1.896 -8.366 1.00 98.06 104 LEU A N 1
ATOM 799 C CA . LEU A 1 104 ? -2.382 -1.437 -7.685 1.00 98.06 104 LEU A CA 1
ATOM 800 C C . LEU A 1 104 ? -1.180 -1.516 -8.627 1.00 98.06 104 LEU A C 1
ATOM 802 O O . LEU A 1 104 ? -0.857 -2.579 -9.153 1.00 98.06 104 LEU A O 1
ATOM 806 N N . TYR A 1 105 ? -0.477 -0.400 -8.799 1.00 98.06 105 TYR A N 1
ATOM 807 C CA . TYR A 1 105 ? 0.723 -0.315 -9.624 1.00 98.06 105 TYR A CA 1
ATOM 808 C C . TYR A 1 105 ? 1.941 0.050 -8.789 1.00 98.06 105 TYR A C 1
ATOM 810 O O . TYR A 1 105 ? 1.906 0.981 -7.981 1.00 98.06 105 TYR A O 1
ATOM 818 N N . TYR A 1 106 ? 3.059 -0.624 -9.044 1.00 97.25 106 TYR A N 1
ATOM 819 C CA . TYR A 1 106 ? 4.353 -0.229 -8.495 1.00 97.25 106 TYR A CA 1
ATOM 820 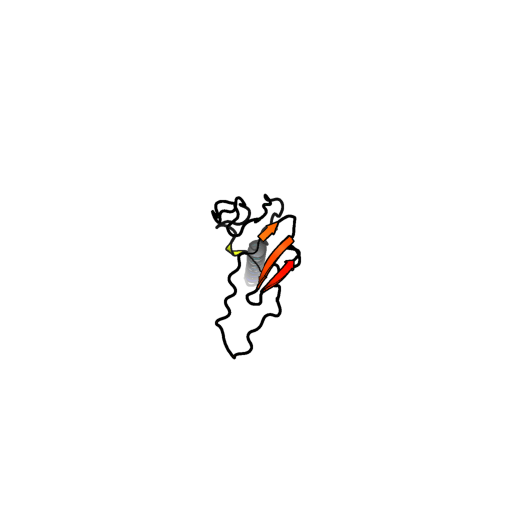C C . TYR A 1 106 ? 5.503 -0.635 -9.422 1.00 97.25 106 TYR A C 1
ATOM 822 O O . TYR A 1 106 ? 5.367 -1.529 -10.262 1.00 97.25 106 TYR A O 1
ATOM 830 N N . CYS A 1 107 ? 6.648 0.030 -9.269 1.00 95.00 107 CYS A N 1
ATOM 831 C CA . CYS A 1 107 ? 7.874 -0.282 -9.994 1.00 95.00 107 CYS A CA 1
ATOM 832 C C . CYS A 1 107 ? 8.974 -0.773 -9.056 1.00 95.00 107 CYS A C 1
ATOM 834 O O . CYS A 1 107 ? 9.007 -0.417 -7.880 1.00 95.00 107 CYS A O 1
ATOM 836 N N . THR A 1 108 ? 9.884 -1.587 -9.579 1.00 93.50 108 THR A N 1
ATOM 837 C CA . THR A 1 108 ? 11.003 -2.147 -8.821 1.00 93.50 108 THR A CA 1
ATOM 838 C C . THR A 1 108 ? 12.327 -1.448 -9.129 1.00 93.50 108 THR A C 1
ATOM 840 O O . THR A 1 108 ? 12.428 -0.726 -10.126 1.00 93.50 108 THR A O 1
ATOM 843 N N . PRO A 1 109 ? 13.393 -1.690 -8.336 1.00 89.69 109 PRO A N 1
ATOM 844 C CA . PRO A 1 109 ? 14.709 -1.103 -8.594 1.00 89.69 109 PRO A CA 1
ATOM 845 C C . PRO A 1 109 ? 15.317 -1.556 -9.930 1.00 89.69 109 PRO A C 1
ATOM 847 O O . PRO A 1 109 ? 16.217 -0.903 -10.450 1.00 89.69 109 PRO A O 1
ATOM 850 N N . PHE A 1 110 ? 14.808 -2.652 -10.502 1.00 89.44 110 PHE A N 1
ATOM 851 C CA . PHE A 1 110 ? 15.236 -3.225 -11.779 1.00 89.44 110 PHE A CA 1
ATOM 852 C C . PHE A 1 110 ? 14.352 -2.793 -12.958 1.00 89.44 110 PHE A C 1
ATOM 854 O O . PHE A 1 110 ? 14.322 -3.465 -13.985 1.00 89.44 110 PHE A O 1
ATOM 861 N N . GLN A 1 111 ? 13.631 -1.673 -12.821 1.00 90.12 111 GLN A N 1
ATOM 862 C CA . GLN A 1 111 ? 12.805 -1.078 -13.882 1.00 90.12 111 GLN A CA 1
ATOM 863 C C . GLN A 1 111 ? 11.656 -1.981 -14.361 1.00 90.12 111 GLN A C 1
ATOM 865 O O . GLN A 1 111 ? 11.170 -1.846 -15.484 1.00 90.12 111 GLN A O 1
ATOM 870 N N . ARG A 1 112 ? 11.188 -2.894 -13.504 1.00 93.12 112 ARG A N 1
ATOM 871 C CA . ARG A 1 112 ? 9.995 -3.707 -13.768 1.00 93.12 112 ARG A CA 1
ATOM 872 C C . ARG A 1 112 ? 8.775 -3.007 -13.191 1.00 93.12 112 ARG A C 1
ATOM 874 O O . ARG A 1 112 ? 8.867 -2.419 -12.117 1.00 93.12 112 ARG A O 1
ATOM 881 N N . VAL A 1 113 ? 7.647 -3.087 -13.888 1.00 96.50 113 VAL A N 1
ATOM 882 C CA . VAL A 1 113 ? 6.360 -2.542 -13.439 1.00 96.50 113 VAL A CA 1
ATOM 883 C C . VAL A 1 113 ? 5.388 -3.695 -13.258 1.00 96.50 113 VAL A C 1
ATOM 885 O O . VAL A 1 113 ? 5.307 -4.575 -14.113 1.00 96.50 113 VAL A O 1
ATOM 888 N N . PHE A 1 114 ? 4.667 -3.674 -12.145 1.00 97.69 114 PHE A N 1
ATOM 889 C CA . PHE A 1 114 ? 3.627 -4.638 -11.820 1.00 97.69 114 PHE A CA 1
ATOM 890 C C . PHE A 1 114 ? 2.279 -3.929 -11.732 1.00 97.69 114 PHE A C 1
ATOM 892 O O . PHE A 1 114 ? 2.214 -2.771 -11.316 1.00 97.69 114 PHE A O 1
ATOM 899 N N . ALA A 1 115 ? 1.236 -4.647 -12.133 1.00 98.25 115 ALA A N 1
ATOM 900 C CA . ALA A 1 115 ? -0.162 -4.295 -11.948 1.00 98.25 115 ALA A CA 1
ATOM 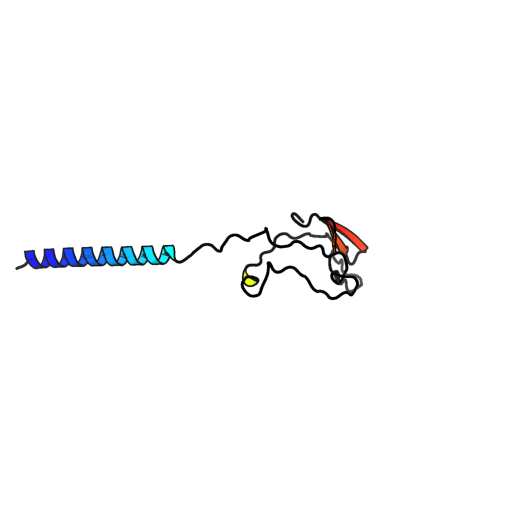901 C C . ALA A 1 115 ? -0.809 -5.479 -11.228 1.00 98.25 115 ALA A C 1
ATOM 903 O O . ALA A 1 115 ? -0.772 -6.593 -11.754 1.00 98.25 115 ALA A O 1
ATOM 904 N N . LEU A 1 116 ? -1.306 -5.246 -10.019 1.00 98.38 116 LEU A N 1
ATOM 905 C CA . LEU A 1 116 ? -1.861 -6.267 -9.137 1.00 98.38 116 LEU A CA 1
ATOM 906 C C . LEU A 1 116 ? -3.322 -5.943 -8.831 1.00 98.38 116 LEU A C 1
ATOM 908 O O . LEU A 1 116 ? -3.697 -4.769 -8.756 1.00 98.38 116 LEU A O 1
ATOM 912 N N . ASP A 1 117 ? -4.115 -6.987 -8.618 1.00 97.31 117 ASP A N 1
ATOM 913 C CA . ASP A 1 117 ? -5.421 -6.866 -7.977 1.00 97.31 117 ASP A CA 1
ATOM 914 C C . ASP A 1 117 ? -5.191 -6.555 -6.480 1.00 97.31 117 ASP A C 1
ATOM 916 O O . ASP A 1 117 ? -4.538 -7.350 -5.797 1.00 97.31 117 ASP A O 1
ATOM 920 N N . PRO A 1 118 ? -5.657 -5.407 -5.948 1.00 95.31 118 PRO A N 1
ATOM 921 C CA . PRO A 1 118 ? -5.431 -5.036 -4.552 1.00 95.31 118 PRO A CA 1
ATOM 922 C C . PRO A 1 118 ? -6.065 -5.993 -3.533 1.00 95.31 118 PRO A C 1
ATOM 924 O O . PRO A 1 118 ? -5.617 -6.019 -2.385 1.00 95.31 118 PRO A O 1
ATOM 927 N N . GLU A 1 119 ? -7.096 -6.755 -3.913 1.00 93.12 119 GLU A N 1
ATOM 928 C CA . GLU A 1 119 ? -7.785 -7.683 -3.013 1.00 93.12 119 GLU A CA 1
ATOM 929 C C . GLU A 1 119 ? -7.048 -9.019 -2.894 1.00 93.12 119 GLU A C 1
ATOM 931 O O . GLU A 1 119 ? -7.027 -9.614 -1.814 1.00 93.12 119 GLU A O 1
ATOM 936 N N . THR A 1 120 ? -6.420 -9.490 -3.977 1.00 96.25 120 THR A N 1
ATOM 937 C CA . THR A 1 120 ? -5.803 -10.829 -4.011 1.00 96.25 120 THR A CA 1
ATOM 938 C C . THR A 1 120 ? -4.278 -10.836 -4.042 1.00 96.25 120 THR A C 1
ATOM 940 O O . THR A 1 120 ? -3.689 -11.859 -3.682 1.00 96.25 120 THR A O 1
ATOM 943 N N . GLY A 1 121 ? -3.649 -9.725 -4.440 1.00 94.50 121 GLY A N 1
ATOM 944 C CA . GLY A 1 121 ? -2.199 -9.619 -4.629 1.00 94.50 121 GLY A CA 1
ATOM 945 C C . GLY A 1 121 ? -1.689 -10.197 -5.941 1.00 94.50 121 GLY A C 1
ATOM 946 O O . GLY A 1 121 ? -2.284 -11.162 -6.472 1.00 94.50 121 GLY A O 1
#